Protein AF-A0A2A7UX13-F1 (afdb_monomer_lite)

Radius of gyration: 13.93 Å; chains: 1; bounding box: 33×30×34 Å

Foldseek 3Di:
DLVVLLVQLVPDPDPVSNLVSLLVSLLVLLVCLCVVDDPPDPDDQPDSVSSLVVSCVVCVVCSVLNVVSVCSNPGNDDRSVVSSVSSVVSVVVVVVSVVVVVVD

pLDDT: mean 84.84, std 12.45, range [46.66, 95.25]

Secondary structure (DSSP, 8-state):
-THHHHHHHHT--SHHHHHHHHHHHHHHHHHHGGGGS-TT------SHHHHHHHHHHH-GGGHHHHHHHHHHHHS--S-HHHHHHHHHHHHHHHHHHHHHHHT-

Sequence (104 aa):
MLQGYAARIAGAQDQHTLRRLQKEAARKLVWATHVLRSVSDGYWQETLEDYASHFASLCPGKAEELAFFLEHARNPWAPGNVFNAKLLQFTGWMQHTQRAQACA

Organism: Comamonas terrigena (NCBI:txid32013)

Structure (mmCIF, N/CA/C/O backbone):
data_AF-A0A2A7UX13-F1
#
_entry.id   AF-A0A2A7UX13-F1
#
loop_
_atom_site.group_PDB
_atom_site.id
_atom_site.type_symbol
_atom_site.label_atom_id
_atom_site.label_alt_id
_atom_site.label_comp_id
_atom_site.label_asym_id
_atom_site.label_entity_id
_atom_site.label_seq_id
_atom_site.pdbx_PDB_ins_code
_atom_site.Cartn_x
_atom_site.Cartn_y
_atom_site.Cartn_z
_atom_site.occupancy
_atom_site.B_iso_or_equiv
_atom_site.auth_seq_id
_atom_site.auth_comp_id
_atom_site.auth_asym_id
_atom_site.auth_atom_id
_atom_site.pdbx_PDB_model_num
ATOM 1 N N . MET A 1 1 ? 7.953 -1.165 8.864 1.00 62.44 1 MET A N 1
ATOM 2 C CA . MET A 1 1 ? 7.643 -2.010 7.686 1.00 62.44 1 MET A CA 1
ATOM 3 C C . MET A 1 1 ? 6.155 -1.911 7.347 1.00 62.44 1 MET A C 1
ATOM 5 O O . MET A 1 1 ? 5.391 -1.544 8.232 1.00 62.44 1 MET A O 1
ATOM 9 N N . LEU A 1 2 ? 5.738 -2.207 6.107 1.00 75.88 2 LEU A N 1
ATOM 10 C CA . LEU A 1 2 ? 4.320 -2.202 5.680 1.00 75.88 2 LEU A CA 1
ATOM 11 C C . LEU A 1 2 ? 3.431 -3.131 6.529 1.00 75.88 2 LEU A C 1
ATOM 13 O O . LEU A 1 2 ? 2.280 -2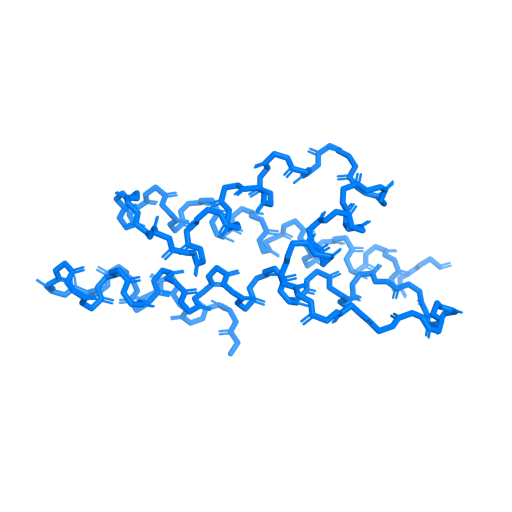.807 6.795 1.00 75.88 2 LEU A O 1
ATOM 17 N N . GLN A 1 3 ? 4.005 -4.221 7.043 1.00 71.56 3 GLN A N 1
ATOM 18 C CA . GLN A 1 3 ? 3.326 -5.245 7.850 1.00 71.56 3 GLN A CA 1
ATOM 19 C C . GLN A 1 3 ? 2.648 -4.695 9.121 1.00 71.56 3 GLN A C 1
ATOM 21 O O . GLN A 1 3 ? 1.636 -5.228 9.557 1.00 71.56 3 GLN A O 1
ATOM 26 N N . GLY A 1 4 ? 3.147 -3.589 9.690 1.00 85.56 4 GLY A N 1
ATOM 27 C CA . GLY A 1 4 ? 2.544 -2.970 10.876 1.00 85.56 4 GLY A CA 1
ATOM 28 C C . GLY A 1 4 ? 1.322 -2.091 10.585 1.00 85.56 4 GLY A C 1
ATOM 29 O O . GLY A 1 4 ? 0.595 -1.737 11.511 1.00 85.56 4 GLY A O 1
ATOM 30 N N . TYR A 1 5 ? 1.080 -1.711 9.325 1.00 90.50 5 TYR A N 1
ATOM 31 C CA . TYR A 1 5 ? -0.045 -0.834 8.989 1.00 90.50 5 TYR A CA 1
ATOM 32 C C . TYR A 1 5 ? -1.388 -1.549 9.083 1.00 90.50 5 TYR A C 1
ATOM 34 O O . TYR A 1 5 ? -2.330 -0.938 9.570 1.00 90.50 5 TYR A O 1
ATOM 42 N N . ALA A 1 6 ? -1.473 -2.831 8.714 1.00 90.75 6 ALA A N 1
ATOM 43 C CA . ALA A 1 6 ? -2.732 -3.573 8.779 1.00 90.75 6 ALA A CA 1
ATOM 44 C C . ALA A 1 6 ? -3.307 -3.602 10.208 1.00 90.75 6 ALA A C 1
ATOM 46 O O . ALA A 1 6 ? -4.467 -3.250 10.419 1.00 90.75 6 ALA A O 1
ATOM 47 N N . ALA A 1 7 ? -2.472 -3.913 11.204 1.00 91.44 7 ALA A N 1
ATOM 48 C CA . ALA A 1 7 ? -2.873 -3.905 12.611 1.00 91.44 7 ALA A CA 1
ATOM 49 C C . ALA A 1 7 ? -3.283 -2.502 13.096 1.00 91.44 7 ALA A C 1
ATOM 51 O O . ALA A 1 7 ? -4.307 -2.343 13.755 1.00 91.44 7 ALA A O 1
ATOM 52 N N . ARG A 1 8 ? -2.525 -1.464 12.720 1.00 93.81 8 ARG A N 1
ATOM 53 C CA . ARG A 1 8 ? -2.826 -0.070 13.095 1.00 93.81 8 ARG A CA 1
ATOM 54 C C . ARG A 1 8 ? -4.121 0.439 12.458 1.00 93.81 8 ARG A C 1
ATOM 56 O O . ARG A 1 8 ? -4.863 1.161 13.108 1.00 93.81 8 ARG A O 1
ATOM 63 N N . ILE A 1 9 ? -4.388 0.062 11.208 1.00 92.75 9 ILE A N 1
ATOM 64 C CA . ILE A 1 9 ? -5.623 0.388 10.484 1.00 92.75 9 ILE A CA 1
ATOM 65 C C . ILE A 1 9 ? -6.817 -0.321 11.129 1.00 92.75 9 ILE A C 1
ATOM 67 O O . ILE A 1 9 ? -7.857 0.300 11.314 1.00 92.75 9 ILE A O 1
ATOM 71 N N . ALA A 1 10 ? -6.661 -1.592 11.513 1.00 91.44 10 ALA A N 1
ATOM 72 C CA . ALA A 1 10 ? -7.714 -2.352 12.186 1.00 91.44 10 ALA A CA 1
ATOM 73 C C . ALA A 1 10 ? -8.038 -1.802 13.586 1.00 91.44 10 ALA A C 1
ATOM 75 O O . ALA A 1 10 ? -9.189 -1.836 14.003 1.00 91.44 10 ALA A O 1
ATOM 76 N N . GLY A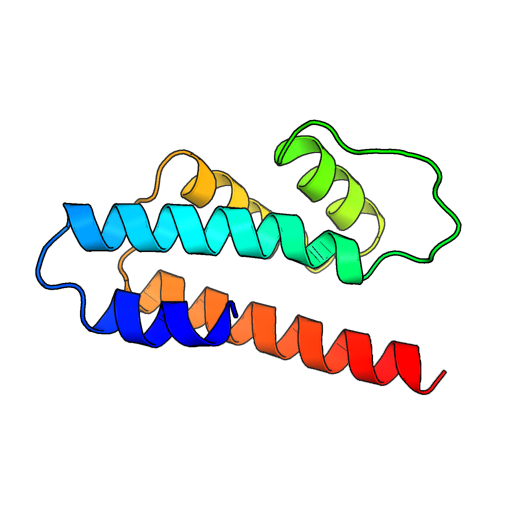 1 11 ? -7.033 -1.281 14.297 1.00 92.06 11 GLY A N 1
ATOM 77 C CA . GLY A 1 11 ? -7.192 -0.669 15.619 1.00 92.06 11 GLY A CA 1
ATOM 78 C C . GLY A 1 11 ? -7.540 0.824 15.610 1.00 92.06 11 GLY A C 1
ATOM 79 O O . GLY A 1 11 ? -7.575 1.432 16.679 1.00 92.06 11 GLY A O 1
ATOM 80 N N . ALA A 1 12 ? -7.751 1.444 14.445 1.00 93.94 12 ALA A N 1
ATOM 81 C CA . ALA A 1 12 ? -8.095 2.860 14.369 1.00 93.94 12 ALA A CA 1
ATOM 82 C C . ALA A 1 12 ? -9.511 3.096 14.919 1.00 93.94 12 ALA A C 1
ATOM 84 O O . ALA A 1 12 ? -10.481 2.534 14.419 1.00 93.94 12 ALA A O 1
ATOM 85 N N . GLN A 1 13 ? -9.622 3.945 15.942 1.00 90.06 13 GLN A N 1
ATOM 86 C CA . GLN A 1 13 ? -10.896 4.222 16.619 1.00 90.06 13 GLN A CA 1
ATOM 87 C C . GLN A 1 13 ? -11.703 5.345 15.954 1.00 90.06 13 GLN A C 1
ATOM 89 O O . GLN A 1 13 ? -12.899 5.474 16.198 1.00 90.06 13 GLN A O 1
ATOM 94 N N . ASP A 1 14 ? -11.066 6.143 15.098 1.00 93.69 14 ASP A N 1
ATOM 95 C CA . ASP A 1 14 ? -11.690 7.265 14.406 1.00 93.69 14 ASP A CA 1
ATOM 96 C C . ASP A 1 14 ? -11.355 7.278 12.905 1.00 93.69 14 ASP A C 1
ATOM 98 O O . ASP A 1 14 ? -10.317 6.778 12.452 1.00 93.69 14 ASP A O 1
ATOM 102 N N . GLN A 1 15 ? -12.249 7.881 12.113 1.00 91.12 15 GLN A N 1
ATOM 103 C CA . GLN A 1 15 ? -12.106 7.930 10.657 1.00 91.12 15 GLN A CA 1
ATOM 104 C C . GLN A 1 15 ? -10.903 8.756 10.190 1.00 91.12 15 GLN A C 1
ATOM 106 O O . GLN A 1 15 ? -10.353 8.470 9.125 1.00 91.12 15 GLN A O 1
ATOM 111 N N . HIS A 1 16 ? -10.474 9.766 10.948 1.00 93.38 16 HIS A N 1
ATOM 112 C CA . HIS A 1 16 ? -9.339 10.597 10.560 1.00 93.38 16 HIS A CA 1
ATOM 113 C C . HIS A 1 16 ? -8.025 9.809 10.682 1.00 93.38 16 HIS A C 1
ATOM 115 O O . HIS A 1 16 ? -7.235 9.767 9.734 1.00 93.38 16 HIS A O 1
ATOM 121 N N . THR A 1 17 ? -7.822 9.103 11.796 1.00 94.25 17 THR A N 1
ATOM 122 C CA . THR A 1 17 ? -6.684 8.200 12.006 1.00 94.25 17 THR A CA 1
ATOM 123 C C . THR A 1 17 ? -6.681 7.075 10.982 1.00 94.25 17 THR A C 1
ATOM 125 O O . THR A 1 17 ? -5.634 6.813 10.385 1.00 94.25 17 THR A O 1
ATOM 128 N N . LEU A 1 18 ? -7.841 6.462 10.720 1.00 94.62 18 LEU A N 1
ATOM 129 C CA . LEU A 1 18 ? -7.989 5.438 9.686 1.00 94.62 18 LEU A CA 1
ATOM 130 C C . LEU A 1 18 ? -7.496 5.946 8.322 1.00 94.62 18 LEU A C 1
ATOM 132 O O . LEU A 1 18 ? -6.599 5.349 7.725 1.00 94.62 18 LEU A O 1
ATOM 136 N N . ARG A 1 19 ? -8.029 7.085 7.862 1.00 94.50 19 ARG A N 1
ATOM 137 C CA . ARG A 1 19 ? -7.679 7.685 6.567 1.00 94.50 19 ARG A CA 1
ATOM 138 C C . ARG A 1 19 ? -6.201 8.054 6.488 1.00 94.50 19 ARG A C 1
ATOM 140 O O . ARG A 1 19 ? -5.546 7.761 5.489 1.00 94.50 19 ARG A O 1
ATOM 147 N N . ARG A 1 20 ? -5.642 8.649 7.547 1.00 95.25 20 ARG A N 1
ATOM 148 C CA . ARG A 1 20 ? -4.210 8.977 7.606 1.00 95.25 20 ARG A CA 1
ATOM 149 C C . ARG A 1 20 ? -3.346 7.724 7.450 1.00 95.25 20 ARG A C 1
ATOM 151 O O . ARG A 1 20 ? -2.426 7.721 6.636 1.00 95.25 20 ARG A O 1
ATOM 158 N N . LEU A 1 21 ? -3.660 6.656 8.184 1.00 95.25 21 LEU A N 1
ATOM 159 C CA . LEU A 1 21 ? -2.911 5.399 8.123 1.00 95.25 21 LEU A CA 1
ATOM 160 C C . LEU A 1 21 ? -3.020 4.724 6.753 1.00 95.25 21 LEU A C 1
ATOM 162 O O . LEU A 1 21 ? -2.014 4.229 6.251 1.00 95.25 21 LEU A O 1
ATOM 166 N N . GLN A 1 22 ? -4.200 4.737 6.126 1.00 95.19 22 GLN A N 1
ATOM 167 C CA . GLN A 1 22 ? -4.385 4.233 4.761 1.00 95.19 22 GLN A CA 1
ATOM 168 C C . GLN A 1 22 ? -3.544 5.021 3.756 1.00 95.19 22 GLN A C 1
ATOM 170 O O . GLN A 1 22 ? -2.850 4.422 2.939 1.00 95.19 22 GLN A O 1
ATOM 175 N N . LYS A 1 23 ? -3.540 6.354 3.855 1.00 95.06 23 LYS A N 1
ATOM 176 C CA . LYS A 1 23 ? -2.738 7.227 2.991 1.00 95.06 23 LYS A CA 1
ATOM 177 C C . LYS A 1 23 ? -1.243 6.948 3.130 1.00 95.06 23 LYS A C 1
ATOM 179 O O . LYS A 1 23 ? -0.545 6.811 2.128 1.00 95.06 23 LYS A O 1
ATOM 184 N N . GLU A 1 24 ? -0.746 6.839 4.360 1.00 94.50 24 GLU A N 1
ATOM 185 C CA . GLU A 1 24 ? 0.654 6.497 4.627 1.00 94.50 24 GLU A CA 1
ATOM 186 C C . GLU A 1 24 ? 1.019 5.103 4.098 1.00 94.50 24 GLU A C 1
ATOM 188 O O . GLU A 1 24 ? 2.043 4.944 3.429 1.00 94.50 24 GLU A O 1
ATOM 193 N N . ALA A 1 25 ? 0.178 4.09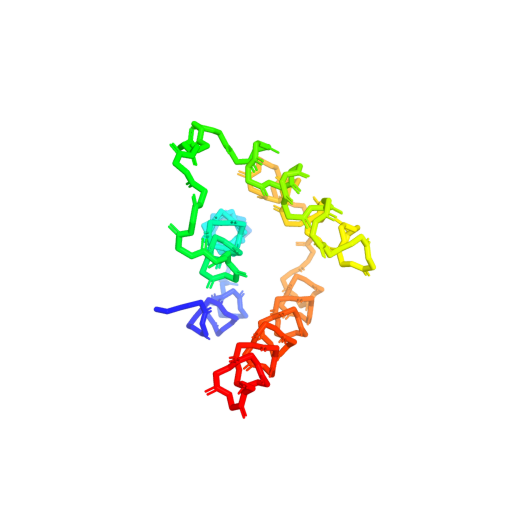9 4.369 1.00 94.00 25 ALA A N 1
ATOM 194 C CA . ALA A 1 25 ? 0.382 2.730 3.907 1.00 94.00 25 ALA A CA 1
ATOM 195 C C . ALA A 1 25 ? 0.407 2.654 2.378 1.00 94.00 25 ALA A C 1
ATOM 197 O O . ALA A 1 25 ? 1.298 2.027 1.812 1.00 94.00 25 ALA A O 1
ATOM 198 N N . ALA A 1 26 ? -0.530 3.333 1.719 1.00 93.56 26 ALA A N 1
ATOM 199 C CA . ALA A 1 26 ? -0.652 3.358 0.272 1.00 93.56 26 ALA A CA 1
ATOM 200 C C . ALA A 1 26 ? 0.564 4.009 -0.399 1.00 93.56 26 ALA A C 1
ATOM 202 O O . ALA A 1 26 ? 1.175 3.405 -1.276 1.00 93.56 26 ALA A O 1
ATOM 203 N N . ARG A 1 27 ? 0.990 5.187 0.080 1.00 91.50 27 ARG A N 1
ATOM 204 C CA . ARG A 1 27 ? 2.217 5.853 -0.398 1.00 91.50 27 ARG A CA 1
ATOM 205 C C . ARG A 1 27 ? 3.432 4.949 -0.263 1.00 91.50 27 ARG A C 1
ATOM 207 O O . ARG A 1 27 ? 4.233 4.826 -1.183 1.00 91.50 27 ARG A O 1
ATOM 214 N N . LYS A 1 28 ? 3.557 4.296 0.891 1.00 90.81 28 LYS A N 1
ATOM 215 C CA . LYS A 1 28 ? 4.683 3.411 1.173 1.00 90.81 28 LYS A CA 1
ATOM 216 C C . LYS A 1 28 ? 4.658 2.146 0.321 1.00 90.81 28 LYS A C 1
ATOM 218 O O . LYS A 1 28 ? 5.723 1.661 -0.038 1.00 90.81 28 LYS A O 1
ATOM 223 N N . LEU A 1 29 ? 3.477 1.618 0.011 1.00 91.25 29 LEU A N 1
ATOM 224 C CA . LEU A 1 29 ? 3.322 0.463 -0.866 1.00 91.25 29 LEU A CA 1
ATOM 225 C C . LEU A 1 29 ? 3.713 0.813 -2.298 1.00 91.25 29 LEU A C 1
ATOM 227 O O . LEU A 1 29 ? 4.526 0.099 -2.870 1.00 91.25 29 LEU A O 1
ATOM 231 N N . VAL A 1 30 ? 3.206 1.929 -2.833 1.00 89.56 30 VAL A N 1
ATOM 232 C CA . VAL A 1 30 ? 3.577 2.410 -4.173 1.00 89.56 30 VAL A CA 1
ATOM 233 C C . VAL A 1 30 ? 5.077 2.669 -4.262 1.00 89.56 30 VAL A C 1
ATOM 235 O O . VAL A 1 30 ? 5.695 2.315 -5.250 1.00 89.56 30 VAL A O 1
ATOM 238 N N . TRP A 1 31 ? 5.702 3.207 -3.215 1.00 85.62 31 TRP A N 1
ATOM 239 C CA . TRP A 1 31 ? 7.154 3.387 -3.213 1.00 85.62 31 TRP A CA 1
ATOM 240 C C . TRP A 1 31 ? 7.924 2.060 -3.098 1.00 85.62 31 TRP A C 1
ATOM 242 O O . TRP A 1 31 ? 8.974 1.888 -3.709 1.00 85.62 31 TRP A O 1
ATOM 252 N N . ALA A 1 32 ? 7.396 1.088 -2.349 1.00 85.44 32 ALA A N 1
ATOM 253 C CA . ALA A 1 32 ? 8.024 -0.221 -2.180 1.00 85.44 32 ALA A CA 1
ATOM 254 C C . ALA A 1 32 ? 8.034 -1.067 -3.463 1.00 85.44 32 ALA A C 1
ATOM 256 O O . ALA A 1 32 ? 8.869 -1.966 -3.563 1.00 85.44 32 ALA A O 1
ATOM 257 N N . THR A 1 33 ? 7.178 -0.776 -4.453 1.00 82.88 33 THR A N 1
ATOM 258 C CA . THR A 1 33 ? 7.248 -1.450 -5.760 1.00 82.88 33 THR A CA 1
ATOM 259 C C . THR A 1 33 ? 8.554 -1.150 -6.494 1.00 82.88 33 THR A C 1
ATOM 261 O O . THR A 1 33 ? 8.979 -1.974 -7.297 1.00 82.88 33 THR A O 1
ATOM 264 N N . HIS A 1 34 ? 9.259 -0.061 -6.153 1.00 77.44 34 HIS A N 1
ATOM 265 C CA . HIS A 1 34 ? 10.616 0.201 -6.647 1.00 77.44 34 HIS A CA 1
ATOM 266 C C . HIS A 1 34 ? 11.561 -0.968 -6.334 1.00 77.44 34 HIS A C 1
ATOM 268 O O . HIS A 1 34 ? 12.377 -1.335 -7.168 1.00 77.44 34 HIS A O 1
ATOM 274 N N . VAL A 1 35 ? 11.430 -1.627 -5.177 1.00 69.62 35 VAL A N 1
ATOM 275 C CA . VAL A 1 35 ? 12.321 -2.739 -4.782 1.00 69.62 35 VAL A CA 1
ATOM 276 C C . VAL A 1 35 ? 12.229 -3.941 -5.741 1.00 69.62 35 VAL A C 1
ATOM 278 O O . VAL A 1 35 ? 13.107 -4.792 -5.734 1.00 69.62 35 VAL A O 1
ATOM 281 N N . LEU A 1 36 ? 11.196 -4.013 -6.588 1.00 67.88 36 LEU A N 1
ATOM 282 C CA . LEU A 1 36 ? 11.039 -5.046 -7.622 1.00 67.88 36 LEU A CA 1
ATOM 283 C C . LEU A 1 36 ? 11.804 -4.737 -8.922 1.00 67.88 36 LEU A C 1
ATOM 285 O O . LEU A 1 36 ? 11.733 -5.514 -9.873 1.00 67.88 36 LEU A O 1
ATOM 289 N N . ARG A 1 37 ? 1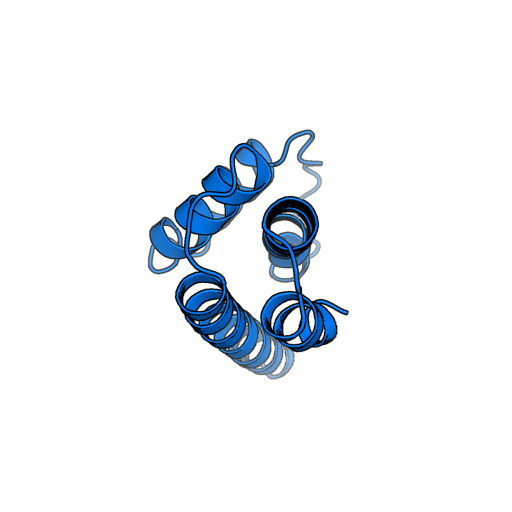2.504 -3.600 -8.995 1.00 67.44 37 ARG A N 1
ATOM 290 C CA . ARG A 1 37 ? 13.255 -3.175 -10.178 1.00 67.44 37 ARG A CA 1
ATOM 291 C C . ARG A 1 37 ? 14.649 -3.809 -10.207 1.00 67.44 37 ARG A C 1
ATOM 293 O O . ARG A 1 37 ? 15.303 -3.942 -9.174 1.00 67.44 37 ARG A O 1
ATOM 300 N N . SER A 1 38 ? 15.138 -4.124 -11.407 1.00 57.03 38 SER A N 1
ATOM 301 C CA . SER A 1 38 ? 16.558 -4.424 -11.629 1.00 57.03 38 SER A CA 1
ATOM 302 C C . SER A 1 38 ? 17.408 -3.158 -11.422 1.00 57.03 38 SER A C 1
ATOM 304 O O . SER A 1 38 ? 16.959 -2.039 -11.686 1.00 57.03 38 SER A O 1
ATOM 306 N N . VAL A 1 39 ? 18.650 -3.320 -10.953 1.00 53.28 39 VAL A N 1
ATOM 307 C CA . VAL A 1 39 ? 19.594 -2.229 -10.613 1.00 53.28 39 VAL A CA 1
ATOM 308 C C . VAL A 1 39 ? 19.972 -1.361 -11.835 1.00 53.28 39 VAL A C 1
ATOM 310 O O . VAL A 1 39 ? 20.529 -0.280 -11.681 1.00 53.28 39 VAL A O 1
ATOM 313 N N . SER A 1 40 ? 19.628 -1.794 -13.049 1.00 53.38 40 SER A N 1
ATOM 314 C CA . SER A 1 40 ? 20.075 -1.215 -14.322 1.00 53.38 40 SER A CA 1
ATOM 315 C C . SER A 1 40 ? 19.432 0.121 -14.722 1.00 53.38 40 SER A C 1
ATOM 317 O O . SER A 1 40 ? 19.997 0.824 -15.557 1.00 53.38 40 SER A O 1
ATOM 319 N N . ASP A 1 41 ? 18.277 0.495 -14.164 1.00 55.03 41 ASP A N 1
ATOM 320 C CA . ASP A 1 41 ? 17.530 1.659 -14.661 1.00 55.03 41 ASP A CA 1
ATOM 321 C C . ASP A 1 41 ? 17.938 2.958 -13.946 1.00 55.03 41 ASP A C 1
ATOM 323 O O . ASP A 1 41 ? 17.495 3.270 -12.845 1.00 55.03 41 ASP A O 1
ATOM 327 N N . GLY A 1 42 ? 18.765 3.783 -14.583 1.00 55.53 42 GLY A N 1
ATOM 328 C CA . GLY A 1 42 ? 19.190 5.094 -14.064 1.00 55.53 42 GLY A CA 1
ATOM 329 C C . GLY A 1 42 ? 18.086 6.161 -13.932 1.00 55.53 42 GLY A C 1
ATOM 330 O O . GLY A 1 42 ? 18.404 7.326 -13.718 1.00 55.53 42 GLY A O 1
ATOM 331 N N . TYR A 1 43 ? 16.803 5.807 -14.077 1.00 60.88 43 TYR A N 1
ATOM 332 C CA . TYR A 1 43 ? 15.682 6.748 -14.021 1.00 60.88 43 TYR A CA 1
ATOM 333 C C . TYR A 1 43 ? 15.158 6.903 -12.586 1.00 60.88 43 TYR A C 1
ATOM 335 O O . TYR A 1 43 ? 14.723 5.929 -11.959 1.00 60.88 43 TYR A O 1
ATOM 343 N N . TRP A 1 44 ? 15.204 8.129 -12.063 1.00 57.75 44 TRP A N 1
ATOM 344 C CA . TRP A 1 44 ? 14.646 8.490 -10.761 1.00 57.75 44 TRP A CA 1
ATOM 345 C C . TRP A 1 44 ? 13.221 9.006 -10.963 1.00 57.75 44 TRP A C 1
ATOM 347 O O . TRP A 1 44 ? 13.020 10.044 -11.581 1.00 57.75 44 TRP A O 1
ATOM 357 N N . GLN A 1 45 ? 12.226 8.259 -10.488 1.00 65.06 45 GLN A N 1
ATOM 358 C CA . GLN A 1 45 ? 10.823 8.668 -10.575 1.00 65.06 45 GLN A CA 1
ATOM 359 C C . GLN A 1 45 ? 10.556 9.755 -9.517 1.00 65.06 45 GLN A C 1
ATOM 361 O O . GLN A 1 45 ? 10.833 9.546 -8.327 1.00 65.06 45 GLN A O 1
ATOM 366 N N . GLU A 1 46 ? 10.040 10.911 -9.937 1.00 70.94 46 GLU A N 1
ATOM 367 C CA . GLU A 1 46 ? 9.852 12.084 -9.068 1.00 70.94 46 GLU A CA 1
ATOM 368 C C . GLU A 1 46 ? 8.504 12.057 -8.332 1.00 70.94 46 GLU A C 1
ATOM 370 O O . GLU A 1 46 ? 8.381 12.609 -7.234 1.00 70.94 46 GLU A O 1
ATOM 375 N N . THR A 1 47 ? 7.501 11.366 -8.887 1.00 84.50 47 THR A N 1
ATOM 376 C CA . THR A 1 47 ? 6.130 11.333 -8.355 1.00 84.50 47 THR A CA 1
ATOM 377 C C . THR A 1 47 ? 5.616 9.913 -8.080 1.00 84.50 47 THR A C 1
ATOM 379 O O . THR A 1 47 ? 6.175 8.921 -8.539 1.00 84.50 47 THR A O 1
ATOM 382 N N . LEU A 1 48 ? 4.533 9.776 -7.303 1.00 85.56 48 LEU A N 1
ATOM 383 C CA . LEU A 1 48 ? 3.918 8.463 -7.020 1.00 85.56 48 LEU A CA 1
ATOM 384 C C . LEU A 1 48 ? 3.300 7.834 -8.275 1.00 85.56 48 LEU A C 1
ATOM 386 O O . LEU A 1 48 ? 3.229 6.615 -8.405 1.00 85.56 48 LEU A O 1
ATOM 390 N N . GLU A 1 49 ? 2.848 8.680 -9.186 1.00 88.25 49 GLU A N 1
ATOM 391 C CA . GLU A 1 49 ? 2.227 8.342 -10.456 1.00 88.25 49 GLU A CA 1
ATOM 392 C C . GLU A 1 49 ? 3.260 7.768 -11.423 1.00 88.25 49 GLU A C 1
ATOM 394 O O . GLU A 1 49 ? 2.985 6.791 -12.120 1.00 88.25 49 GLU A O 1
ATOM 399 N N . ASP A 1 50 ? 4.468 8.318 -11.390 1.00 85.56 50 ASP A N 1
ATOM 400 C CA . ASP A 1 50 ? 5.623 7.815 -12.117 1.00 85.56 50 ASP A CA 1
ATOM 401 C C . ASP A 1 50 ? 6.009 6.400 -11.650 1.00 85.56 50 ASP A C 1
ATOM 403 O O . ASP A 1 50 ? 6.174 5.486 -12.465 1.00 85.56 50 ASP A O 1
ATOM 407 N N . TYR A 1 51 ? 6.050 6.170 -10.328 1.00 83.44 51 TYR A N 1
ATOM 408 C CA . TYR A 1 51 ? 6.247 4.828 -9.760 1.00 83.44 51 TYR A CA 1
ATOM 409 C C . TYR A 1 51 ? 5.160 3.846 -10.206 1.00 83.44 51 TYR A C 1
ATOM 411 O O . TYR A 1 51 ? 5.463 2.708 -10.571 1.00 83.44 51 TYR A O 1
ATOM 419 N N . ALA A 1 52 ? 3.895 4.271 -10.194 1.00 86.44 52 ALA A N 1
ATOM 420 C CA . ALA A 1 52 ? 2.781 3.418 -10.590 1.00 86.44 52 ALA A CA 1
ATOM 421 C C . ALA A 1 52 ? 2.799 3.082 -12.089 1.00 86.44 52 ALA A C 1
ATOM 423 O O . ALA A 1 52 ? 2.592 1.926 -12.459 1.00 86.44 52 ALA A O 1
ATOM 424 N N . SER A 1 53 ? 3.095 4.068 -12.936 1.00 86.44 53 SER A N 1
ATOM 425 C CA . SER A 1 53 ? 3.159 3.909 -14.394 1.00 86.44 53 SER A CA 1
ATOM 426 C C . SER A 1 53 ? 4.295 2.976 -14.801 1.00 86.44 53 SER A C 1
ATOM 428 O O . SER A 1 53 ? 4.104 2.079 -15.621 1.00 86.44 53 SER A O 1
ATOM 430 N N . HIS A 1 54 ? 5.465 3.129 -14.177 1.00 83.38 54 HIS A N 1
ATOM 431 C CA . HIS A 1 54 ? 6.594 2.235 -14.409 1.00 83.38 54 HIS A CA 1
ATOM 432 C C . HIS A 1 54 ? 6.316 0.811 -13.908 1.00 83.38 54 HIS A C 1
ATOM 434 O O . HIS A 1 54 ? 6.588 -0.159 -14.607 1.00 83.38 54 HIS A O 1
ATOM 440 N N . PHE A 1 55 ? 5.714 0.647 -12.728 1.00 85.69 55 PHE A N 1
ATOM 441 C CA . PHE A 1 55 ? 5.323 -0.685 -12.267 1.00 85.69 55 PHE A CA 1
ATOM 442 C C . PHE A 1 55 ? 4.310 -1.351 -13.210 1.00 85.69 55 PHE A C 1
ATOM 444 O O . PHE A 1 55 ? 4.407 -2.551 -13.462 1.00 85.69 55 PHE A O 1
ATOM 451 N N . ALA A 1 56 ? 3.356 -0.592 -13.754 1.00 87.69 56 ALA A N 1
ATOM 452 C CA . ALA A 1 56 ? 2.357 -1.120 -14.675 1.00 87.69 56 ALA A CA 1
ATOM 453 C C . ALA A 1 56 ? 2.971 -1.670 -15.976 1.00 87.69 56 ALA A C 1
ATOM 455 O O . ALA A 1 56 ? 2.427 -2.626 -16.527 1.00 87.69 56 ALA A O 1
ATOM 456 N N . SER A 1 57 ? 4.106 -1.131 -16.443 1.00 84.69 57 SER A N 1
ATOM 457 C CA . SER A 1 57 ? 4.810 -1.685 -17.610 1.00 84.69 57 SER A CA 1
ATOM 458 C C . SER A 1 57 ? 5.537 -2.997 -17.294 1.00 84.69 57 SER A C 1
ATOM 460 O O . SER A 1 57 ? 5.575 -3.889 -18.138 1.00 84.69 57 SER A O 1
ATOM 462 N N . LEU A 1 58 ? 6.065 -3.146 -16.074 1.00 83.19 58 LEU A N 1
ATOM 463 C CA . LEU A 1 58 ? 6.755 -4.361 -15.625 1.00 83.19 58 LEU A CA 1
ATOM 464 C C . LEU A 1 58 ? 5.790 -5.479 -15.206 1.00 83.19 58 LEU A C 1
ATOM 466 O O . LEU A 1 58 ? 6.086 -6.660 -15.369 1.00 83.19 58 LEU A O 1
ATOM 470 N N . CYS A 1 59 ? 4.650 -5.123 -14.614 1.00 85.12 59 CYS A N 1
ATOM 471 C CA . CYS A 1 59 ? 3.694 -6.048 -14.006 1.00 85.12 59 CYS A CA 1
ATOM 472 C C . CYS A 1 59 ? 2.243 -5.648 -14.343 1.00 85.12 59 CYS A C 1
ATOM 474 O O . CYS A 1 59 ? 1.472 -5.297 -13.441 1.00 85.12 59 CYS A O 1
ATOM 476 N N . PRO A 1 60 ? 1.818 -5.739 -15.619 1.00 86.50 60 PRO A N 1
ATOM 477 C CA . PRO A 1 60 ? 0.498 -5.269 -16.052 1.00 86.50 60 PRO A CA 1
ATOM 478 C C . PRO A 1 60 ? -0.658 -5.975 -15.330 1.00 86.50 60 PRO A C 1
ATOM 480 O O . PRO A 1 60 ? -1.648 -5.338 -14.981 1.00 86.50 60 PRO A O 1
ATOM 483 N N . GLY A 1 61 ? -0.506 -7.262 -14.991 1.00 88.62 61 GLY A N 1
ATOM 484 C CA . GLY A 1 61 ? -1.513 -8.025 -14.238 1.00 88.62 61 GLY A CA 1
ATOM 485 C C . GLY A 1 61 ? -1.745 -7.556 -12.793 1.00 88.62 61 GLY A C 1
ATOM 486 O O . GLY A 1 61 ? -2.672 -8.029 -12.144 1.00 88.62 61 GLY A O 1
ATOM 487 N N . LYS A 1 62 ? -0.915 -6.641 -12.274 1.00 90.94 62 LYS A N 1
ATOM 488 C CA . LYS A 1 62 ? -1.044 -6.045 -10.933 1.00 90.94 62 LYS A CA 1
ATOM 489 C C . LYS A 1 62 ? -1.277 -4.535 -10.962 1.00 90.94 62 LYS A C 1
ATOM 491 O O . LYS A 1 62 ? -1.396 -3.920 -9.902 1.00 90.94 62 LYS A O 1
ATOM 496 N N . ALA A 1 63 ? -1.368 -3.941 -12.150 1.00 90.00 63 ALA A N 1
ATOM 497 C CA . ALA A 1 63 ? -1.500 -2.499 -12.321 1.00 90.00 63 ALA A CA 1
ATOM 498 C C . ALA A 1 63 ? -2.788 -1.946 -11.688 1.00 90.00 63 ALA A C 1
ATOM 500 O O . ALA A 1 63 ? -2.739 -0.927 -11.005 1.00 90.00 63 ALA A O 1
ATOM 501 N N . GLU A 1 64 ? -3.919 -2.642 -11.839 1.00 91.38 64 GLU A N 1
ATOM 502 C CA . GLU A 1 64 ? -5.203 -2.230 -11.248 1.00 91.38 64 GLU A CA 1
ATOM 503 C C . GLU A 1 64 ? -5.160 -2.243 -9.710 1.00 91.38 64 GLU A C 1
ATOM 505 O O . GLU A 1 64 ? -5.619 -1.312 -9.045 1.00 91.38 64 GLU A O 1
ATOM 510 N N . GLU A 1 65 ? -4.534 -3.268 -9.126 1.00 92.38 65 GLU A N 1
ATOM 511 C CA . GLU A 1 65 ? -4.335 -3.350 -7.678 1.00 92.38 65 GLU A CA 1
ATOM 512 C C . GLU A 1 65 ? -3.438 -2.211 -7.175 1.00 92.38 65 GLU A C 1
ATOM 514 O O . GLU A 1 65 ? -3.710 -1.643 -6.118 1.00 92.38 65 GLU A O 1
ATOM 519 N N . LEU A 1 66 ? -2.405 -1.826 -7.935 1.00 92.31 66 LEU A N 1
ATOM 520 C CA . LEU A 1 66 ? -1.565 -0.684 -7.582 1.00 92.31 66 LEU A CA 1
ATOM 521 C C . LEU A 1 66 ? -2.302 0.656 -7.735 1.00 92.31 66 LEU A C 1
ATOM 523 O O . LEU A 1 66 ? -2.136 1.538 -6.889 1.00 92.31 66 LEU A O 1
ATOM 527 N N . ALA A 1 67 ? -3.148 0.799 -8.759 1.00 92.94 67 ALA A N 1
ATOM 528 C CA . ALA A 1 67 ? -3.969 1.988 -8.980 1.00 92.94 67 ALA A CA 1
ATOM 529 C C . ALA A 1 67 ? -4.909 2.257 -7.793 1.00 92.94 67 ALA A C 1
ATOM 531 O O . ALA A 1 67 ? -5.003 3.395 -7.333 1.00 92.94 67 ALA A O 1
ATOM 532 N N . PHE A 1 68 ? -5.494 1.205 -7.204 1.00 94.62 68 PHE A N 1
ATOM 533 C CA . PHE A 1 68 ? -6.267 1.321 -5.963 1.00 94.62 68 PHE A CA 1
ATOM 534 C C . PHE A 1 68 ? -5.462 1.999 -4.841 1.00 94.62 68 PHE A C 1
ATOM 536 O O . PHE A 1 68 ? -5.970 2.888 -4.152 1.00 94.62 68 PHE A O 1
ATOM 543 N N . PHE A 1 69 ? -4.196 1.615 -4.644 1.00 94.81 69 PHE A N 1
ATOM 544 C CA . PHE A 1 69 ? -3.348 2.254 -3.635 1.00 94.81 69 PHE A CA 1
ATOM 545 C C . PHE A 1 69 ? -2.960 3.679 -4.037 1.00 94.81 69 PHE A C 1
ATOM 547 O O . PHE A 1 69 ? -2.960 4.565 -3.186 1.00 94.81 69 PHE A O 1
ATOM 554 N N . LEU A 1 70 ? -2.690 3.946 -5.314 1.00 93.81 70 LEU A N 1
ATOM 555 C CA . LEU A 1 70 ? -2.394 5.302 -5.780 1.00 93.81 70 LEU A CA 1
ATOM 556 C C . LEU A 1 70 ? -3.548 6.277 -5.488 1.00 93.81 70 LEU A C 1
ATOM 558 O O . LEU A 1 70 ? -3.319 7.380 -4.988 1.00 93.81 70 LEU A O 1
ATOM 562 N N . GLU A 1 71 ? -4.794 5.858 -5.705 1.00 94.38 71 GLU A N 1
ATOM 563 C CA . GLU A 1 71 ? -5.972 6.650 -5.338 1.00 94.38 71 GLU A CA 1
ATOM 564 C C . GLU A 1 71 ? -6.025 6.926 -3.830 1.00 94.38 71 GLU A C 1
ATOM 566 O O . GLU A 1 71 ? -6.179 8.074 -3.403 1.00 94.38 71 GLU A O 1
ATOM 571 N N . HIS A 1 72 ? -5.801 5.898 -3.007 1.00 93.38 72 HIS A N 1
ATOM 572 C CA . HIS A 1 72 ? -5.813 6.016 -1.545 1.00 93.38 72 HIS A CA 1
ATOM 573 C C . HIS A 1 72 ? -4.639 6.836 -0.988 1.00 93.38 72 HIS A C 1
ATOM 575 O O . HIS A 1 72 ? -4.746 7.420 0.093 1.00 93.38 72 HIS A O 1
ATOM 581 N N . ALA A 1 73 ? -3.533 6.945 -1.727 1.00 92.44 73 ALA A N 1
ATOM 582 C CA . ALA A 1 73 ? -2.413 7.824 -1.397 1.00 92.44 73 ALA A CA 1
ATOM 583 C C . ALA A 1 73 ? -2.762 9.321 -1.529 1.00 92.44 73 ALA A C 1
ATOM 585 O O . ALA A 1 73 ? -2.073 10.173 -0.942 1.00 92.44 73 ALA A O 1
ATOM 586 N N . ARG A 1 74 ? -3.829 9.645 -2.272 1.00 89.88 74 ARG A N 1
ATOM 587 C CA . ARG A 1 74 ? -4.371 11.000 -2.443 1.00 89.88 74 ARG A CA 1
ATOM 588 C C . ARG A 1 74 ? -5.612 11.205 -1.581 1.00 89.88 74 ARG A C 1
ATOM 590 O O . ARG A 1 74 ? -5.604 12.086 -0.718 1.00 89.88 74 ARG A O 1
ATOM 597 N N . ASN A 1 75 ? -6.619 10.361 -1.786 1.00 92.06 75 ASN A N 1
ATOM 598 C CA . ASN A 1 75 ? -7.931 10.443 -1.162 1.00 92.06 75 ASN A CA 1
ATOM 599 C C . ASN A 1 75 ? -8.370 9.058 -0.648 1.00 92.06 75 ASN A C 1
ATOM 601 O O . ASN A 1 75 ? -8.978 8.294 -1.391 1.00 92.06 75 ASN A O 1
ATOM 605 N N . PRO A 1 76 ? -8.045 8.693 0.601 1.00 90.69 76 PRO A N 1
ATOM 606 C CA . PRO A 1 76 ? -8.463 7.421 1.180 1.00 90.69 76 PRO A CA 1
ATOM 607 C C . PRO A 1 76 ? -9.973 7.414 1.460 1.00 90.69 76 PRO A C 1
ATOM 609 O O . PRO A 1 76 ? -10.476 8.248 2.218 1.00 90.69 76 PRO A O 1
ATOM 612 N N . TRP A 1 77 ? -10.686 6.454 0.873 1.00 91.56 77 TRP A N 1
ATOM 613 C CA . TRP A 1 77 ? -12.145 6.340 0.988 1.00 91.56 77 TRP A CA 1
ATOM 614 C C . TRP A 1 77 ? -12.623 4.937 1.384 1.00 91.56 77 TRP A C 1
ATOM 616 O O . TRP A 1 77 ? -13.720 4.805 1.927 1.00 91.56 77 TRP A O 1
ATOM 626 N N . ALA A 1 78 ? -11.826 3.890 1.146 1.00 92.31 78 ALA A N 1
ATOM 627 C CA . ALA A 1 78 ? -12.249 2.524 1.422 1.00 92.31 78 ALA A CA 1
ATOM 628 C C . ALA A 1 78 ? -12.381 2.237 2.929 1.00 92.31 78 ALA A C 1
ATOM 630 O O . ALA A 1 78 ? -11.596 2.741 3.740 1.00 92.31 78 ALA A O 1
ATOM 631 N N . PRO A 1 79 ? -13.304 1.341 3.319 1.00 94.31 79 PRO A N 1
ATOM 632 C CA . PRO A 1 79 ? -13.334 0.774 4.661 1.00 94.31 79 PRO A CA 1
ATOM 633 C C . PRO A 1 79 ? -12.002 0.111 5.044 1.00 94.31 79 PRO A C 1
ATOM 635 O O . PRO A 1 79 ? -11.327 -0.501 4.209 1.00 94.31 79 PRO A O 1
ATOM 638 N N . GLY A 1 80 ? -11.627 0.194 6.325 1.00 92.62 80 GLY A N 1
ATOM 639 C CA . GLY A 1 80 ? -10.343 -0.317 6.820 1.00 92.62 80 GLY A CA 1
ATOM 640 C C . GLY A 1 80 ? -10.124 -1.810 6.564 1.00 92.62 80 GLY A C 1
ATOM 641 O O . GLY A 1 80 ? -9.027 -2.210 6.185 1.00 92.62 80 GLY A O 1
ATOM 642 N N . ASN A 1 81 ? -11.171 -2.631 6.686 1.00 93.94 81 ASN A N 1
ATOM 643 C CA . ASN A 1 81 ? -11.119 -4.067 6.391 1.00 93.94 81 ASN A CA 1
ATOM 644 C C . ASN A 1 81 ? -10.854 -4.354 4.902 1.00 93.94 81 ASN A C 1
ATOM 646 O O . ASN A 1 81 ? -10.014 -5.195 4.590 1.00 93.94 81 ASN A O 1
ATOM 650 N N . VAL A 1 82 ? -11.518 -3.633 3.992 1.00 95.06 82 VAL A N 1
ATOM 651 C CA . VAL A 1 82 ? -11.328 -3.771 2.537 1.00 95.06 82 VAL A CA 1
ATOM 652 C C . VAL A 1 82 ? -9.912 -3.360 2.145 1.00 95.06 82 VAL A C 1
ATOM 654 O O . VAL A 1 82 ? -9.228 -4.086 1.422 1.00 95.06 82 VAL A O 1
ATOM 657 N N . PHE A 1 83 ? -9.445 -2.223 2.668 1.00 95.00 83 PHE A N 1
ATOM 658 C CA . PHE A 1 83 ? -8.083 -1.755 2.433 1.00 95.00 83 PHE A CA 1
ATOM 659 C C . PHE A 1 83 ? -7.048 -2.756 2.959 1.00 95.00 83 PHE A C 1
ATOM 661 O O . PHE A 1 83 ? -6.106 -3.097 2.247 1.00 95.00 83 PHE A O 1
ATOM 668 N N . ASN A 1 84 ? -7.235 -3.270 4.178 1.00 94.75 84 ASN A N 1
ATOM 669 C CA . ASN A 1 84 ? -6.323 -4.239 4.781 1.00 94.75 84 ASN A CA 1
ATOM 670 C C . ASN A 1 84 ? -6.267 -5.559 4.015 1.00 94.75 84 ASN A C 1
ATOM 672 O O . ASN A 1 84 ? -5.176 -6.093 3.837 1.00 94.75 84 ASN A O 1
ATOM 676 N N . ALA A 1 85 ? -7.404 -6.073 3.540 1.00 94.69 85 ALA A N 1
ATOM 677 C CA . ALA A 1 85 ? -7.431 -7.292 2.738 1.00 94.69 85 ALA A CA 1
ATOM 678 C C . ALA A 1 85 ? -6.577 -7.134 1.469 1.00 94.69 85 ALA A C 1
ATOM 680 O O . ALA A 1 85 ? -5.690 -7.949 1.213 1.00 94.69 85 ALA A O 1
ATOM 681 N N . LYS A 1 86 ? -6.768 -6.027 0.737 1.00 94.81 86 LYS A N 1
ATOM 682 C CA . LYS A 1 86 ? -5.965 -5.701 -0.452 1.00 94.81 86 LYS A CA 1
ATOM 683 C C . LYS A 1 86 ? -4.488 -5.493 -0.105 1.00 94.81 86 LYS A C 1
ATOM 685 O O . LYS A 1 86 ? -3.618 -5.991 -0.813 1.00 94.81 86 LYS A O 1
ATOM 690 N N . LEU A 1 87 ? -4.187 -4.799 0.997 1.00 93.75 87 LEU A N 1
ATOM 691 C CA . LEU A 1 87 ? -2.818 -4.545 1.460 1.00 93.75 87 LEU A CA 1
ATOM 692 C C . LEU A 1 87 ? -2.068 -5.850 1.761 1.00 93.75 87 LEU A C 1
ATOM 694 O O . LEU A 1 87 ? -0.934 -6.035 1.318 1.00 93.75 87 LEU A O 1
ATOM 698 N N . LEU A 1 88 ? -2.691 -6.761 2.509 1.00 93.06 88 LEU A N 1
ATOM 699 C CA . LEU A 1 88 ? -2.100 -8.051 2.865 1.00 93.06 88 LEU A CA 1
ATOM 700 C C . LEU A 1 88 ? -1.902 -8.936 1.630 1.00 93.06 88 LEU A C 1
ATOM 702 O O . LEU A 1 88 ? -0.829 -9.512 1.464 1.00 93.06 88 LEU A O 1
ATOM 706 N N . GLN A 1 89 ? -2.887 -8.982 0.731 1.00 93.25 89 GLN A N 1
ATOM 707 C CA . GLN A 1 89 ? -2.786 -9.735 -0.519 1.00 93.25 89 GLN A CA 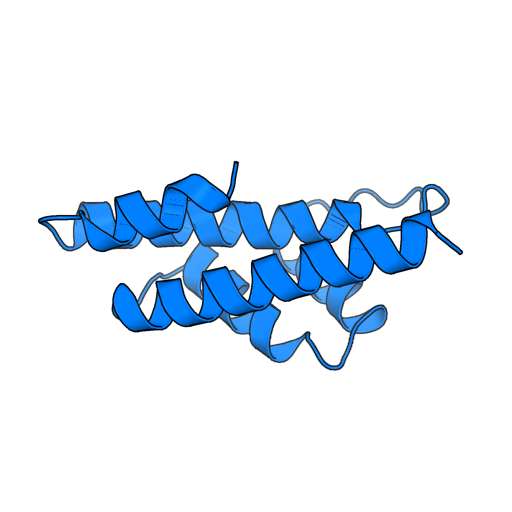1
ATOM 708 C C . GLN A 1 89 ? -1.631 -9.230 -1.398 1.00 93.25 89 GLN A C 1
ATOM 710 O O . GLN A 1 89 ? -0.793 -10.020 -1.835 1.00 93.25 89 GLN A O 1
ATOM 715 N N . PHE A 1 90 ? -1.550 -7.914 -1.619 1.00 92.50 90 PHE A N 1
ATOM 716 C CA . PHE A 1 90 ? -0.524 -7.323 -2.478 1.00 92.50 90 PHE A CA 1
ATOM 717 C C . PHE A 1 90 ? 0.878 -7.471 -1.876 1.00 92.50 90 PH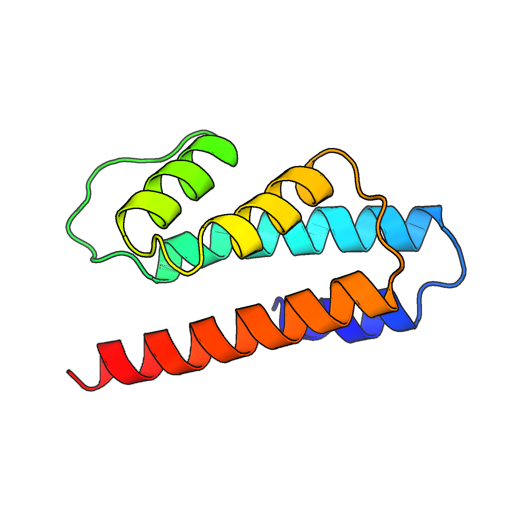E A C 1
ATOM 719 O O . PHE A 1 90 ? 1.825 -7.840 -2.568 1.00 92.50 90 PHE A O 1
ATOM 726 N N . THR A 1 91 ? 1.029 -7.238 -0.567 1.00 90.50 91 THR A N 1
ATOM 727 C CA . THR A 1 91 ? 2.324 -7.408 0.115 1.00 90.50 91 THR A CA 1
ATOM 728 C C . THR A 1 91 ? 2.786 -8.864 0.146 1.00 90.50 91 THR A C 1
ATOM 730 O O . THR A 1 91 ? 3.973 -9.109 -0.067 1.00 90.50 91 THR A O 1
ATOM 733 N N . GLY A 1 92 ? 1.878 -9.828 0.329 1.00 91.00 92 GLY A N 1
ATOM 734 C CA . GLY A 1 92 ? 2.196 -11.254 0.216 1.00 91.00 92 GLY A CA 1
ATOM 735 C C . GLY A 1 92 ? 2.673 -11.636 -1.188 1.00 91.00 92 GLY A C 1
ATOM 736 O O . GLY A 1 92 ? 3.685 -12.322 -1.332 1.00 91.00 92 GLY A O 1
ATOM 737 N N . TRP A 1 93 ? 2.010 -11.120 -2.229 1.00 91.25 93 TRP A N 1
ATOM 738 C CA . TRP A 1 93 ? 2.452 -11.297 -3.614 1.00 91.25 93 TRP A CA 1
ATOM 739 C C . TRP A 1 93 ? 3.841 -10.686 -3.871 1.00 91.25 93 TRP A C 1
ATOM 741 O O . TRP A 1 93 ? 4.698 -11.357 -4.449 1.00 91.25 93 TRP A O 1
ATOM 751 N N . MET A 1 94 ? 4.105 -9.458 -3.406 1.00 88.19 94 MET A N 1
ATOM 752 C CA . MET A 1 94 ? 5.424 -8.823 -3.559 1.00 88.19 94 MET A CA 1
ATOM 753 C C . MET A 1 94 ? 6.528 -9.656 -2.903 1.00 88.19 94 MET A C 1
ATOM 755 O O . MET A 1 94 ? 7.569 -9.882 -3.510 1.00 88.19 94 MET A O 1
ATOM 759 N N . GLN A 1 95 ? 6.296 -10.152 -1.685 1.00 87.50 95 GLN A N 1
ATOM 760 C CA . GLN A 1 95 ? 7.263 -10.988 -0.969 1.00 87.50 95 GLN A CA 1
ATOM 761 C C . GLN A 1 95 ? 7.538 -12.308 -1.691 1.00 87.50 95 GLN A C 1
ATOM 763 O O . GLN A 1 95 ? 8.686 -12.742 -1.759 1.00 87.50 95 GLN A O 1
ATOM 768 N N . HIS A 1 96 ? 6.500 -12.949 -2.230 1.00 86.88 96 HIS A N 1
ATOM 769 C CA . HIS A 1 96 ? 6.660 -14.161 -3.028 1.00 86.88 96 HIS A CA 1
ATOM 770 C C . HIS A 1 96 ? 7.487 -13.887 -4.294 1.00 86.88 96 HIS A C 1
ATOM 772 O O . HIS A 1 96 ? 8.442 -14.607 -4.574 1.00 86.88 96 HIS A O 1
ATOM 778 N N . THR A 1 97 ? 7.173 -12.798 -5.000 1.00 83.69 97 THR A N 1
ATOM 779 C CA . THR A 1 97 ? 7.845 -12.401 -6.247 1.00 83.69 97 THR A CA 1
ATOM 780 C C . THR A 1 97 ? 9.316 -12.051 -6.019 1.00 83.69 97 THR A C 1
ATOM 782 O O . THR A 1 97 ? 10.176 -12.549 -6.738 1.00 83.69 97 THR A O 1
ATOM 785 N N . GLN A 1 98 ? 9.631 -11.284 -4.969 1.00 77.69 98 GLN A N 1
ATOM 786 C CA . GLN A 1 98 ? 11.014 -10.955 -4.593 1.00 77.69 98 GLN A CA 1
ATOM 787 C C . GLN A 1 98 ? 11.845 -12.204 -4.304 1.00 77.69 98 GLN A C 1
ATOM 789 O O . GLN A 1 98 ? 12.994 -12.299 -4.722 1.00 77.69 98 GLN A O 1
ATOM 794 N N . ARG A 1 99 ? 11.268 -13.181 -3.594 1.00 75.75 99 ARG A N 1
ATOM 795 C CA . ARG A 1 99 ? 11.957 -14.441 -3.280 1.00 75.75 99 ARG A CA 1
ATOM 796 C C . ARG A 1 99 ? 12.190 -15.285 -4.527 1.00 75.75 99 ARG A C 1
ATOM 798 O O . ARG A 1 99 ? 13.257 -15.870 -4.650 1.00 75.75 99 ARG A O 1
ATOM 805 N N . ALA A 1 100 ? 11.225 -15.326 -5.443 1.00 75.00 100 ALA A N 1
ATOM 806 C CA . ALA A 1 100 ? 11.375 -16.032 -6.711 1.00 75.00 100 ALA A CA 1
ATOM 807 C C . ALA A 1 100 ? 12.465 -15.400 -7.595 1.00 75.00 100 ALA A C 1
ATOM 809 O O . ALA A 1 100 ? 13.270 -16.123 -8.166 1.00 75.00 100 ALA A O 1
ATOM 810 N N . GLN A 1 101 ? 12.537 -14.066 -7.652 1.00 65.19 101 GLN A N 1
ATOM 811 C CA . GLN A 1 101 ? 13.584 -13.341 -8.382 1.00 65.19 101 GLN A CA 1
ATOM 812 C C . GLN A 1 101 ? 14.971 -13.466 -7.733 1.00 65.19 101 GLN A C 1
ATOM 814 O O . GLN A 1 101 ? 15.965 -13.474 -8.441 1.00 65.19 101 GLN A O 1
ATOM 819 N N . ALA A 1 102 ? 15.056 -13.582 -6.403 1.00 56.44 102 ALA A N 1
ATOM 820 C CA . ALA A 1 102 ? 16.325 -13.751 -5.688 1.00 56.44 102 ALA A CA 1
ATOM 821 C C . ALA A 1 102 ? 16.914 -15.175 -5.776 1.00 56.44 102 ALA A C 1
ATOM 823 O O . ALA A 1 102 ? 18.075 -15.374 -5.425 1.00 56.44 102 ALA A O 1
ATOM 824 N N . CYS A 1 103 ? 16.116 -16.165 -6.188 1.00 49.59 103 CYS A N 1
ATOM 825 C CA . CYS A 1 103 ? 16.550 -17.550 -6.402 1.00 49.59 103 CYS A CA 1
ATOM 826 C C . CYS A 1 103 ? 16.759 -17.905 -7.888 1.00 49.59 103 CYS A C 1
ATOM 828 O O . CYS A 1 103 ? 17.059 -19.066 -8.171 1.00 49.59 103 CYS A O 1
ATOM 830 N N . ALA A 1 104 ? 16.564 -16.948 -8.803 1.00 46.66 104 ALA A N 1
ATOM 831 C CA . ALA A 1 104 ? 16.789 -17.082 -10.244 1.00 46.66 104 ALA A CA 1
ATOM 832 C C . ALA A 1 104 ? 18.183 -16.568 -10.629 1.00 46.66 104 ALA A C 1
ATOM 834 O O . ALA A 1 104 ? 18.781 -17.169 -11.548 1.00 46.66 104 ALA A O 1
#